Protein AF-A0A9Q0PT15-F1 (afdb_monomer)

Organism: Salix viminalis (NCBI:txid40686)

InterPro domains:
  IPR027417 P-loop containing nucleoside triphosphate hydrolase [G3DSA:3.40.50.300] (3-163)
  IPR027417 P-loop containing nucleoside triphosphate hydrolase [SSF52540] (17-159)
  IPR050474 Helicase Hel308/SKI2-like [PTHR47961] (6-157)

Foldseek 3Di:
DVVCVVVVHDPVPDDDDDQVPPPDRDDDDDDDDPDPDPVVSVLVVLVVVLVVCLVQLVVVHADDDDDDDLVVLLVSLVSSLVVLVVLVVVLVVVVVVDPDDDPPPPRPVSQCSLDLCPFPCLVVLLVLQVVDPDPSSNVSLRRLDAGADPPGDPSSNVSRCCSRVVRD

Secondary structure (DSSP, 8-state):
-HHHHHTT--TTTS----GGG-SSPPP---------SHHHHHHHHHHHHHHHHHHHHHTT-------SSHHHHHHHHHHHHHHHHHHHHHHHHHTTS-S--S--SSSSHHHHTT--TTSTTHHHHHHHHTT-S-HHHHHHHTTT-----TTS-HHHHHHHHHHHHS--

pLDDT: mean 83.49, std 14.62, range [44.72, 97.88]

Structure (mmCIF, N/CA/C/O backbone):
data_AF-A0A9Q0PT15-F1
#
_entry.id   AF-A0A9Q0PT15-F1
#
loop_
_atom_site.group_PDB
_atom_site.id
_atom_site.type_symbol
_atom_site.label_atom_id
_atom_site.label_alt_id
_atom_site.label_comp_id
_atom_site.label_asym_id
_atom_site.label_entity_id
_atom_site.label_seq_id
_atom_site.pdbx_PDB_ins_code
_atom_site.Cartn_x
_atom_site.Cartn_y
_atom_site.Cartn_z
_atom_site.occupancy
_atom_site.B_iso_or_equiv
_atom_site.auth_seq_id
_atom_site.auth_comp_id
_atom_site.auth_asym_id
_atom_site.auth_atom_id
_atom_site.pdbx_PDB_model_num
ATOM 1 N N . MET A 1 1 ? -27.361 14.573 13.545 1.00 63.72 1 MET A N 1
ATOM 2 C CA . MET A 1 1 ? -28.628 15.337 13.605 1.00 63.72 1 MET A CA 1
ATOM 3 C C . MET A 1 1 ? -28.623 16.570 12.706 1.00 63.72 1 MET A C 1
ATOM 5 O O . MET A 1 1 ? -29.658 16.863 12.128 1.00 63.72 1 MET A O 1
ATOM 9 N N . GLU A 1 2 ? -27.499 17.269 12.519 1.00 79.94 2 GLU A N 1
ATOM 10 C CA . GLU A 1 2 ? -27.465 18.482 11.677 1.00 79.94 2 GLU A CA 1
ATOM 11 C C . GLU A 1 2 ? -27.785 18.205 10.195 1.00 79.94 2 GLU A C 1
ATOM 13 O O . GLU A 1 2 ? -28.622 18.881 9.602 1.00 79.94 2 GLU A O 1
ATOM 18 N N . ALA A 1 3 ? -27.215 17.144 9.611 1.00 84.44 3 ALA A N 1
ATOM 19 C CA . ALA A 1 3 ? -27.512 16.757 8.227 1.00 84.44 3 ALA A CA 1
ATOM 20 C C . ALA A 1 3 ? -28.983 16.341 8.015 1.00 84.44 3 ALA A C 1
ATOM 22 O O . ALA A 1 3 ? -29.590 16.695 7.006 1.00 84.44 3 ALA A O 1
ATOM 23 N N . SER A 1 4 ? -29.583 15.626 8.974 1.00 86.31 4 SER A N 1
ATOM 24 C CA . SER A 1 4 ? -30.990 15.208 8.896 1.00 86.31 4 SER A CA 1
ATOM 25 C C . SER A 1 4 ? -31.946 16.394 9.037 1.00 86.31 4 SER A C 1
ATOM 27 O O . SER A 1 4 ? -32.942 16.452 8.325 1.00 86.31 4 SER A O 1
ATOM 29 N N . GLN A 1 5 ? -31.620 17.375 9.886 1.00 87.06 5 GLN A N 1
ATOM 30 C CA . GLN A 1 5 ? -32.386 18.620 10.003 1.00 87.06 5 GLN A CA 1
ATOM 31 C C . GLN A 1 5 ? -32.320 19.453 8.718 1.00 87.06 5 GLN A C 1
ATOM 33 O O . GLN A 1 5 ? -33.357 19.924 8.250 1.00 87.06 5 GLN A O 1
ATOM 38 N N . PHE A 1 6 ? -31.136 19.582 8.107 1.00 92.31 6 PHE A N 1
ATOM 39 C CA . PHE A 1 6 ? -30.969 20.276 6.825 1.00 92.31 6 PHE A CA 1
ATOM 40 C C . PHE A 1 6 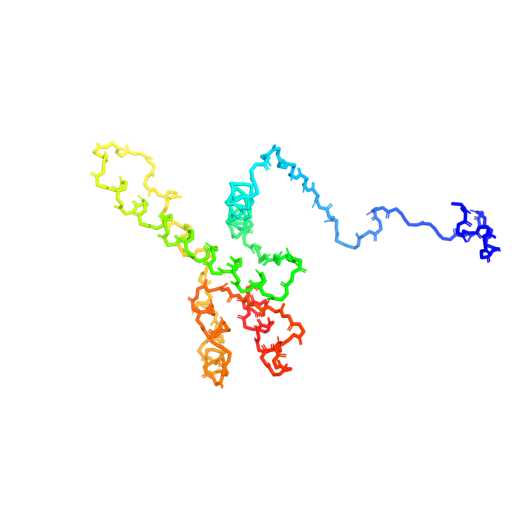? -31.840 19.663 5.718 1.00 92.31 6 PHE A C 1
ATOM 42 O O . PHE A 1 6 ? -32.535 20.381 5.000 1.00 92.31 6 PHE A O 1
ATOM 49 N N . LEU A 1 7 ? -31.862 18.331 5.626 1.00 93.38 7 LEU A N 1
ATOM 50 C CA . LEU A 1 7 ? -32.671 17.595 4.650 1.00 93.38 7 LEU A CA 1
ATOM 51 C C . LEU A 1 7 ? -34.151 17.447 5.055 1.00 93.38 7 LEU A C 1
ATOM 53 O O . LEU A 1 7 ? -34.914 16.827 4.319 1.00 93.38 7 LEU A O 1
ATOM 57 N N . ARG A 1 8 ? -34.568 18.010 6.201 1.00 90.06 8 ARG A N 1
ATOM 58 C CA . ARG A 1 8 ? -35.926 17.897 6.772 1.00 90.06 8 ARG A CA 1
ATOM 59 C C . ARG A 1 8 ? -36.394 16.447 6.972 1.00 90.06 8 ARG A C 1
ATOM 61 O O . ARG A 1 8 ? -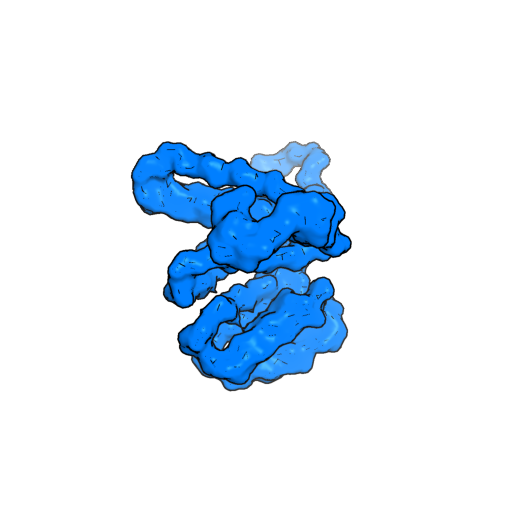37.567 16.131 6.793 1.00 90.06 8 ARG A O 1
ATOM 68 N N . VAL A 1 9 ? -35.475 15.565 7.353 1.00 90.38 9 VAL A N 1
ATOM 69 C CA . VAL A 1 9 ? -35.751 14.157 7.661 1.00 90.38 9 VAL A CA 1
ATOM 70 C C . VAL A 1 9 ? -36.151 14.023 9.131 1.00 90.38 9 VAL A C 1
ATOM 72 O O . VAL A 1 9 ? -35.464 14.543 10.013 1.00 90.38 9 VAL A O 1
ATOM 75 N N . SER A 1 10 ? -37.249 13.307 9.397 1.00 86.25 10 SER A N 1
ATOM 76 C CA . SER A 1 10 ? -37.704 13.014 10.761 1.00 86.25 10 SER A CA 1
ATOM 77 C C . SER A 1 10 ? -36.677 12.153 11.512 1.00 86.25 10 SER A C 1
ATOM 79 O O . SER A 1 10 ? -36.246 11.127 10.979 1.00 86.25 10 SER A O 1
ATOM 81 N N . PRO A 1 11 ? -36.308 12.510 12.754 1.00 83.38 11 PRO A N 1
ATOM 82 C CA . PRO A 1 11 ? -35.459 11.671 13.598 1.00 83.38 11 PRO A CA 1
ATOM 83 C C . PRO A 1 11 ? -36.085 10.317 13.964 1.00 83.38 11 PRO A C 1
ATOM 85 O O . PRO A 1 11 ? -35.349 9.378 14.237 1.00 83.38 11 PRO A O 1
ATOM 88 N N . GLU A 1 12 ? -37.417 10.216 13.970 1.00 84.12 12 GLU A N 1
ATOM 89 C CA . GLU A 1 12 ? -38.150 9.022 14.421 1.00 84.12 12 GLU A CA 1
ATOM 90 C C . GLU A 1 12 ? -38.324 7.979 13.311 1.00 84.12 12 GLU A C 1
ATOM 92 O O . GLU A 1 12 ? -38.350 6.782 13.581 1.00 84.12 12 GLU A O 1
ATOM 97 N N . THR A 1 13 ? -38.433 8.425 12.056 1.00 87.06 13 THR A N 1
ATOM 98 C CA . THR A 1 13 ? -38.635 7.543 10.892 1.00 87.06 13 THR A CA 1
ATOM 99 C C . THR A 1 13 ? -37.415 7.473 9.973 1.00 87.06 13 THR A C 1
ATOM 101 O O . THR A 1 13 ? -37.431 6.747 8.981 1.00 87.06 13 THR A O 1
ATOM 104 N N . GLY A 1 14 ? -36.381 8.274 10.242 1.00 82.56 14 GLY A N 1
ATOM 105 C CA . GLY A 1 14 ? -35.138 8.282 9.480 1.00 82.56 14 GLY A CA 1
ATOM 106 C C . GLY A 1 14 ? -34.324 7.006 9.696 1.00 82.56 14 GLY A C 1
ATOM 107 O O . GLY A 1 14 ? -34.346 6.413 10.771 1.00 82.56 14 GLY A O 1
ATOM 108 N N . LEU A 1 15 ? -33.578 6.592 8.671 1.00 83.00 15 LEU A N 1
ATOM 109 C CA . LEU A 1 15 ? -32.665 5.454 8.766 1.00 83.00 15 LEU A CA 1
ATOM 110 C C . LEU A 1 15 ? -31.300 5.912 9.280 1.00 83.00 15 LEU A C 1
ATOM 112 O O . LEU A 1 15 ? -30.698 6.839 8.732 1.00 83.00 15 LEU A O 1
ATOM 116 N N . PHE A 1 16 ? -30.799 5.221 10.298 1.00 87.56 16 PHE A N 1
ATOM 117 C CA . PHE A 1 16 ? -29.472 5.425 10.863 1.00 87.56 16 PHE A CA 1
ATOM 118 C C . PHE A 1 16 ? -28.772 4.075 10.956 1.00 87.56 16 PHE A C 1
ATOM 120 O O . PHE A 1 16 ? -29.331 3.114 11.479 1.00 87.56 16 PHE A O 1
ATOM 127 N N . PHE A 1 17 ? -27.548 4.019 10.442 1.00 90.19 17 PHE A N 1
ATOM 128 C CA . PHE A 1 17 ? -26.728 2.817 10.435 1.00 90.19 17 PHE A CA 1
ATOM 129 C C . PHE A 1 17 ? -25.435 3.115 11.184 1.00 90.19 17 PHE A C 1
ATOM 131 O O . PHE A 1 17 ? -24.729 4.070 10.851 1.00 90.19 17 PHE A O 1
ATOM 138 N N . ASP A 1 18 ? -25.144 2.321 12.207 1.00 90.50 18 ASP A N 1
ATOM 139 C CA . ASP A 1 18 ? -23.846 2.331 12.873 1.00 90.50 18 ASP A CA 1
ATOM 140 C C . ASP A 1 18 ? -22.882 1.333 12.200 1.00 90.50 18 ASP A C 1
ATOM 142 O O . ASP A 1 18 ? -23.177 0.746 11.155 1.00 90.50 18 ASP A O 1
ATOM 146 N N . SER A 1 19 ? -21.701 1.139 12.789 1.00 89.69 19 SER A N 1
ATOM 147 C CA . SER A 1 19 ? -20.688 0.229 12.247 1.00 89.69 19 SER A CA 1
ATOM 148 C C . SER A 1 19 ? -21.119 -1.241 12.211 1.00 89.69 19 SER A C 1
ATOM 150 O O . SER A 1 19 ? -20.498 -2.019 11.487 1.00 89.69 19 SER A O 1
ATOM 152 N N . SER A 1 20 ? -22.168 -1.639 12.941 1.00 91.56 20 SER A N 1
ATOM 153 C CA . SER A 1 20 ? -22.660 -3.023 12.949 1.00 91.56 20 SER A CA 1
ATOM 154 C C . SER A 1 20 ? -23.343 -3.424 11.639 1.00 91.56 20 SER A C 1
ATOM 156 O O . SER A 1 20 ? -23.426 -4.610 11.331 1.00 91.56 20 SER A O 1
ATOM 158 N N . TYR A 1 21 ? -23.759 -2.449 10.826 1.00 92.19 21 TYR A N 1
ATOM 159 C CA . TYR A 1 21 ? -24.377 -2.685 9.519 1.00 92.19 21 TYR A CA 1
ATOM 160 C C . TYR A 1 21 ? -23.358 -2.901 8.391 1.00 92.19 21 TYR A C 1
ATOM 162 O O . TYR A 1 21 ? -23.752 -3.156 7.252 1.00 92.19 21 TYR A O 1
ATOM 170 N N . CYS A 1 22 ? -22.052 -2.803 8.671 1.00 90.94 22 CYS A N 1
ATOM 171 C CA . CYS A 1 22 ? -21.009 -3.135 7.703 1.00 90.94 22 CYS A CA 1
ATOM 172 C C . CYS A 1 22 ? -21.100 -4.629 7.327 1.00 90.94 22 CYS A C 1
ATOM 174 O O . CYS A 1 22 ? -20.878 -5.471 8.198 1.00 90.94 22 CYS A O 1
ATOM 176 N N . PRO A 1 23 ? -21.348 -4.988 6.047 1.00 94.12 23 PRO A N 1
ATOM 177 C CA . PRO A 1 23 ? -21.525 -6.388 5.637 1.00 94.12 23 PRO A CA 1
ATOM 178 C C . PRO A 1 23 ? -20.314 -7.280 5.935 1.00 94.12 23 PRO A C 1
ATOM 180 O O . PRO A 1 23 ? -20.453 -8.486 6.115 1.00 94.12 23 PRO A O 1
ATOM 183 N N . VAL A 1 24 ? -19.125 -6.673 5.985 1.00 91.88 24 VAL A N 1
ATOM 184 C CA . VAL A 1 24 ? -17.884 -7.297 6.441 1.00 91.88 24 VAL A CA 1
ATOM 185 C C . VAL A 1 24 ? -17.362 -6.465 7.617 1.00 91.88 24 VAL A C 1
ATOM 187 O O . VAL A 1 24 ? -16.995 -5.303 7.406 1.00 91.88 24 VAL A O 1
ATOM 190 N N . PRO A 1 25 ? -17.340 -7.012 8.848 1.00 90.94 25 PRO A N 1
ATOM 191 C CA . PRO A 1 25 ? -16.821 -6.306 10.013 1.00 90.94 25 PRO A CA 1
ATOM 192 C C . PRO A 1 25 ? -15.364 -5.890 9.814 1.00 90.94 25 PRO A C 1
ATOM 194 O O . PRO A 1 25 ? -14.523 -6.689 9.401 1.00 90.94 25 PRO A O 1
ATOM 197 N N . LEU A 1 26 ? -15.056 -4.633 10.130 1.00 91.62 26 LEU A N 1
ATOM 198 C CA . LEU A 1 26 ? -13.723 -4.072 9.950 1.00 91.62 26 LEU A CA 1
ATOM 199 C C . LEU A 1 26 ? -12.997 -3.978 11.293 1.00 91.62 26 LEU A C 1
ATOM 201 O O . LEU A 1 26 ? -13.397 -3.213 12.170 1.00 91.62 26 LEU A O 1
ATOM 205 N N . ALA A 1 27 ? -11.886 -4.698 11.426 1.00 91.00 27 ALA A N 1
ATOM 206 C CA . ALA A 1 27 ? -10.922 -4.451 12.491 1.00 91.00 27 ALA A CA 1
ATOM 207 C C . ALA A 1 27 ? -10.020 -3.268 12.108 1.00 91.00 27 ALA A C 1
ATOM 209 O O . ALA A 1 27 ? -9.507 -3.201 10.991 1.00 91.00 27 ALA A O 1
ATOM 210 N N . GLN A 1 28 ? -9.813 -2.332 13.035 1.00 93.50 28 GLN A N 1
ATOM 211 C CA . GLN A 1 28 ? -9.005 -1.133 12.808 1.00 93.50 28 GLN A CA 1
ATOM 212 C C . GLN A 1 28 ? -7.816 -1.097 13.765 1.00 93.50 28 GLN A C 1
ATOM 214 O O . GLN A 1 28 ? -7.948 -1.369 14.956 1.00 93.50 28 GLN A O 1
ATOM 219 N N . GLN A 1 29 ? -6.652 -0.717 13.245 1.00 95.50 29 GLN A N 1
ATOM 220 C CA . GLN A 1 29 ? -5.458 -0.461 14.039 1.00 95.50 29 GLN A CA 1
ATOM 221 C C . GLN A 1 29 ? -4.879 0.901 13.659 1.00 95.50 29 GLN A C 1
ATOM 223 O O . GLN A 1 29 ? -4.632 1.173 12.485 1.00 95.50 29 GLN A O 1
ATOM 228 N N . TYR A 1 30 ? -4.613 1.733 14.664 1.00 96.56 30 TYR A N 1
ATOM 229 C CA . TYR A 1 30 ? -4.003 3.048 14.491 1.00 96.56 30 TYR A CA 1
ATOM 230 C C . TYR A 1 30 ? -2.554 3.009 14.970 1.00 96.56 30 TYR A C 1
ATOM 232 O O . TYR A 1 30 ? -2.277 2.606 16.099 1.00 96.56 30 TYR A O 1
ATOM 240 N N . ILE A 1 31 ? -1.624 3.414 14.105 1.00 95.62 31 ILE A N 1
ATOM 241 C CA . ILE A 1 31 ? -0.189 3.447 14.408 1.00 95.62 31 ILE A CA 1
ATOM 242 C C . ILE A 1 31 ? 0.283 4.896 14.302 1.00 95.62 31 ILE A C 1
ATOM 244 O O . ILE A 1 31 ? 0.462 5.423 13.205 1.00 95.62 31 ILE A O 1
ATOM 248 N N . GLY A 1 32 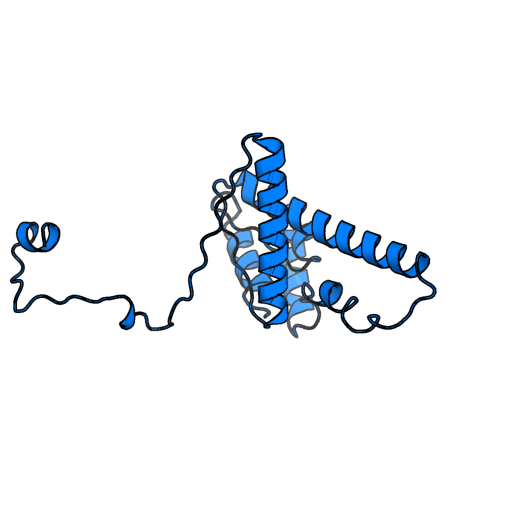? 0.456 5.544 15.453 1.00 96.31 32 GLY A N 1
ATOM 249 C CA . GLY A 1 32 ? 1.041 6.880 15.542 1.00 96.31 32 GLY A CA 1
ATOM 250 C C . GLY A 1 32 ? 2.565 6.812 15.479 1.00 96.31 32 GLY A C 1
ATOM 251 O O . GLY A 1 32 ? 3.176 6.024 16.198 1.00 96.31 32 GLY A O 1
ATOM 252 N N . ILE A 1 33 ? 3.184 7.637 14.630 1.00 95.25 33 ILE A N 1
ATOM 253 C CA . ILE A 1 33 ? 4.644 7.746 14.538 1.00 95.25 33 ILE A CA 1
ATOM 254 C C . ILE A 1 33 ? 5.081 9.083 15.135 1.00 95.25 33 ILE A C 1
ATOM 256 O O . ILE A 1 33 ? 4.761 10.137 14.589 1.00 95.25 33 ILE A O 1
ATOM 260 N N . SER A 1 34 ? 5.846 9.024 16.225 1.00 96.31 34 SER A N 1
ATOM 261 C CA . SER A 1 34 ? 6.322 10.209 16.959 1.00 96.31 34 SER A CA 1
ATOM 262 C C . SER A 1 34 ? 7.676 10.749 16.479 1.00 96.31 34 SER A C 1
ATOM 264 O O . SER A 1 34 ? 8.152 11.752 17.009 1.00 96.31 34 SER A O 1
ATOM 266 N N . GLU A 1 35 ? 8.305 10.098 15.494 1.00 97.56 35 GLU A N 1
ATOM 267 C CA . GLU A 1 35 ? 9.583 10.530 14.916 1.00 97.56 35 GLU A CA 1
ATOM 268 C C . GLU A 1 35 ? 9.444 11.904 14.240 1.00 97.56 35 GLU A C 1
ATOM 270 O O . GLU A 1 35 ? 8.571 12.122 13.395 1.00 97.56 35 GLU A O 1
ATOM 275 N N . GLN A 1 36 ? 10.317 12.835 14.619 1.00 96.62 36 GLN A N 1
ATOM 276 C CA . GLN A 1 36 ? 10.270 14.228 14.177 1.00 96.62 36 GLN A CA 1
ATOM 277 C C . GLN A 1 36 ? 11.058 14.434 12.887 1.00 96.62 36 GLN A C 1
ATOM 279 O O . GLN A 1 36 ? 10.657 15.216 12.021 1.00 96.62 36 GLN A O 1
ATOM 284 N N . ASN A 1 37 ? 12.167 13.711 12.722 1.00 97.88 37 ASN A N 1
ATOM 285 C CA . ASN A 1 37 ? 12.962 13.790 11.514 1.00 97.88 37 ASN A CA 1
ATOM 286 C C . ASN A 1 37 ? 12.189 13.176 10.339 1.00 97.88 37 ASN A C 1
ATOM 288 O O . ASN A 1 37 ? 11.842 11.998 10.344 1.00 97.88 37 ASN A O 1
ATOM 292 N N . PHE A 1 38 ? 11.950 13.968 9.292 1.00 94.25 38 PHE A N 1
ATOM 293 C CA . PHE A 1 38 ? 11.140 13.550 8.147 1.00 94.25 38 PHE A CA 1
ATOM 294 C C . PHE A 1 38 ? 11.668 12.288 7.447 1.00 94.25 38 PHE A C 1
ATOM 296 O O . PHE A 1 38 ? 10.885 11.414 7.070 1.00 94.25 38 PHE A O 1
ATOM 303 N N . ALA A 1 39 ? 12.987 12.187 7.261 1.00 93.38 39 ALA A N 1
ATOM 304 C CA . ALA A 1 39 ? 13.597 11.045 6.589 1.00 93.38 39 ALA A CA 1
ATOM 305 C C . ALA A 1 39 ? 13.482 9.781 7.452 1.00 93.38 39 ALA A C 1
ATOM 307 O O . ALA A 1 39 ? 12.958 8.771 6.978 1.00 93.38 39 ALA A O 1
ATOM 308 N N . ALA A 1 40 ? 13.866 9.873 8.729 1.00 94.88 40 ALA A N 1
ATOM 309 C CA . ALA A 1 40 ? 13.760 8.765 9.676 1.00 94.88 40 ALA A CA 1
ATOM 310 C C . ALA A 1 40 ? 12.303 8.311 9.861 1.00 94.88 40 ALA A C 1
ATOM 312 O O . ALA A 1 40 ? 12.016 7.116 9.819 1.00 94.88 40 ALA A O 1
ATOM 313 N N . ARG A 1 41 ? 11.358 9.257 9.950 1.00 95.69 41 ARG A N 1
ATOM 314 C CA . ARG A 1 41 ? 9.920 8.972 10.030 1.00 95.69 41 ARG A CA 1
ATOM 315 C C . ARG A 1 41 ? 9.438 8.177 8.826 1.00 95.69 41 ARG A C 1
ATOM 317 O O . ARG A 1 41 ? 8.703 7.208 8.989 1.00 95.69 41 ARG A O 1
ATOM 324 N N . ASN A 1 42 ? 9.842 8.568 7.619 1.00 92.44 42 ASN A N 1
ATOM 325 C CA . ASN A 1 42 ? 9.453 7.851 6.408 1.00 92.44 42 ASN A CA 1
ATOM 326 C C . ASN A 1 42 ? 10.053 6.446 6.358 1.00 92.44 42 ASN A C 1
ATOM 328 O O . ASN A 1 42 ? 9.389 5.515 5.903 1.00 92.44 42 ASN A O 1
ATOM 332 N N . ASP A 1 43 ? 11.295 6.262 6.793 1.00 92.38 43 ASP A N 1
ATOM 333 C CA . ASP A 1 43 ? 11.914 4.937 6.802 1.00 92.38 43 ASP A CA 1
ATOM 334 C C . ASP A 1 43 ? 11.286 4.017 7.855 1.00 92.38 43 ASP A C 1
ATOM 336 O O . ASP A 1 43 ? 11.015 2.852 7.544 1.00 92.38 43 ASP A O 1
ATOM 340 N N . LEU A 1 44 ? 10.937 4.563 9.024 1.00 95.00 44 LEU A N 1
ATOM 341 C CA . LEU A 1 44 ? 10.161 3.880 10.056 1.00 95.00 44 LEU A CA 1
ATOM 342 C C . LEU A 1 44 ? 8.754 3.513 9.562 1.00 95.00 44 LEU A C 1
ATOM 344 O O . LEU A 1 44 ? 8.318 2.377 9.734 1.00 95.00 44 LEU A O 1
ATOM 348 N N . LEU A 1 45 ? 8.061 4.426 8.873 1.00 95.19 45 LEU A N 1
ATOM 349 C CA . LEU A 1 45 ? 6.753 4.154 8.265 1.00 95.19 45 LEU A CA 1
ATOM 350 C C . LEU A 1 45 ? 6.837 2.989 7.274 1.00 95.19 45 LEU A C 1
ATOM 352 O O . LEU A 1 45 ? 6.019 2.074 7.326 1.00 95.19 45 LEU A O 1
ATOM 356 N N . ASN A 1 46 ? 7.850 2.986 6.404 1.00 94.00 46 ASN A N 1
ATOM 357 C CA . ASN A 1 46 ? 8.062 1.898 5.447 1.00 94.00 46 ASN A CA 1
ATOM 358 C C . ASN A 1 46 ? 8.394 0.568 6.140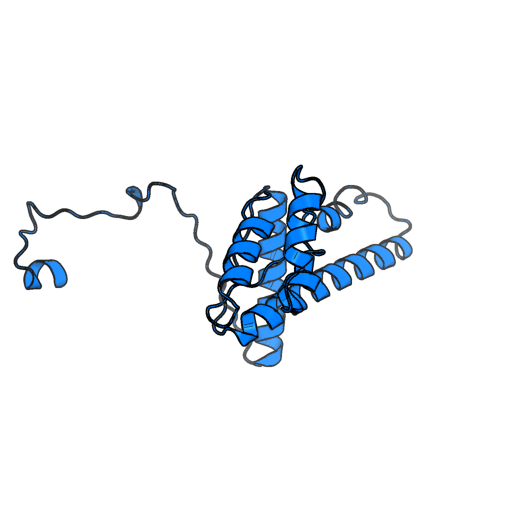 1.00 94.00 46 ASN A C 1
ATOM 360 O O . ASN A 1 46 ? 8.018 -0.491 5.645 1.00 94.00 46 ASN A O 1
ATOM 364 N N . GLU A 1 47 ? 9.110 0.600 7.265 1.00 93.06 47 GLU A N 1
ATOM 365 C CA . GLU A 1 47 ? 9.397 -0.598 8.057 1.00 93.06 47 GLU A CA 1
ATOM 366 C C . GLU A 1 47 ? 8.137 -1.172 8.709 1.00 93.06 47 GLU A C 1
ATOM 368 O O . GLU A 1 47 ? 7.885 -2.372 8.607 1.00 93.06 47 GLU A O 1
ATOM 373 N N . ILE A 1 48 ? 7.326 -0.323 9.342 1.00 95.06 48 ILE A N 1
ATOM 374 C CA . ILE A 1 48 ? 6.061 -0.731 9.962 1.00 95.06 48 ILE A CA 1
ATOM 375 C C . ILE A 1 48 ? 5.101 -1.268 8.897 1.00 95.06 48 ILE A C 1
ATOM 377 O O . ILE A 1 48 ? 4.501 -2.323 9.092 1.00 95.06 48 ILE A O 1
ATOM 381 N N . CYS A 1 49 ? 5.000 -0.580 7.756 1.00 95.38 49 CYS A N 1
ATOM 382 C CA . CYS A 1 49 ? 4.197 -1.011 6.614 1.00 95.38 49 CYS A CA 1
ATOM 383 C C . CYS A 1 49 ? 4.608 -2.413 6.141 1.00 95.38 49 CYS A C 1
ATOM 385 O O . CYS A 1 49 ? 3.762 -3.296 6.044 1.00 95.38 49 CYS A O 1
ATOM 387 N N . TYR A 1 50 ? 5.911 -2.653 5.949 1.00 93.06 50 TYR A N 1
ATOM 388 C CA . TYR A 1 50 ? 6.427 -3.973 5.581 1.00 93.06 50 TYR A CA 1
ATOM 389 C C . TYR A 1 50 ? 6.024 -5.058 6.588 1.00 93.06 50 TYR A C 1
ATOM 391 O O . TYR A 1 50 ? 5.499 -6.093 6.188 1.00 93.06 50 TYR A O 1
ATOM 399 N N . LYS A 1 51 ? 6.209 -4.811 7.893 1.00 91.38 51 LYS A N 1
ATOM 400 C CA . LYS A 1 51 ? 5.829 -5.770 8.945 1.00 91.38 51 LYS A CA 1
ATOM 401 C C . LYS A 1 51 ? 4.337 -6.108 8.892 1.00 91.38 51 LYS A C 1
ATOM 403 O O . LYS A 1 51 ? 3.980 -7.277 8.948 1.00 91.38 51 LYS A O 1
ATOM 408 N N . LYS A 1 52 ? 3.475 -5.103 8.708 1.00 94.44 52 LYS A N 1
ATOM 409 C CA . LYS A 1 52 ? 2.021 -5.304 8.611 1.00 94.44 52 LYS A CA 1
ATOM 410 C C . LYS A 1 52 ? 1.602 -6.093 7.374 1.00 94.44 52 LYS A C 1
ATOM 412 O O . LYS A 1 52 ? 0.715 -6.931 7.480 1.00 94.44 52 LYS A O 1
ATOM 417 N N . ILE A 1 53 ? 2.257 -5.864 6.236 1.00 92.88 53 ILE A N 1
ATOM 418 C CA . ILE A 1 53 ? 2.035 -6.661 5.022 1.00 92.88 53 ILE A CA 1
ATOM 419 C C . ILE A 1 53 ? 2.418 -8.118 5.279 1.00 92.88 53 ILE A C 1
ATOM 421 O O . ILE A 1 53 ? 1.626 -9.008 5.003 1.00 92.88 53 ILE A O 1
ATOM 425 N N . VAL A 1 54 ? 3.596 -8.369 5.856 1.00 90.06 54 VAL A N 1
ATOM 426 C CA . VAL A 1 54 ? 4.048 -9.731 6.175 1.00 90.06 54 VAL A CA 1
ATOM 427 C C . VAL A 1 54 ? 3.069 -10.429 7.122 1.00 90.06 54 VAL A C 1
ATOM 429 O O . VAL A 1 54 ? 2.678 -11.562 6.861 1.00 90.06 54 VAL A O 1
ATOM 432 N N . ASP A 1 55 ? 2.618 -9.752 8.181 1.00 90.19 55 ASP A N 1
ATOM 433 C CA . ASP A 1 55 ? 1.639 -10.312 9.120 1.00 90.19 55 ASP A CA 1
ATOM 434 C C . ASP A 1 55 ? 0.306 -10.664 8.436 1.00 90.19 55 ASP A C 1
ATOM 436 O O . ASP A 1 55 ? -0.296 -11.683 8.774 1.00 90.19 55 ASP A O 1
ATOM 440 N N . SER A 1 56 ? -0.145 -9.846 7.476 1.00 91.69 56 SER A N 1
ATOM 441 C CA . SER A 1 56 ? -1.351 -10.105 6.676 1.00 91.69 56 SER A CA 1
ATOM 442 C C . SER A 1 56 ? -1.160 -11.287 5.725 1.00 91.69 56 SER A C 1
ATOM 444 O O . SER A 1 56 ? -2.009 -12.173 5.664 1.00 91.69 56 SER A O 1
ATOM 446 N N . LEU A 1 57 ? -0.029 -11.339 5.018 1.00 88.31 57 LEU A N 1
ATOM 447 C CA . LEU A 1 57 ? 0.274 -12.416 4.073 1.00 88.31 57 LEU A CA 1
ATOM 448 C C . LEU A 1 57 ? 0.415 -13.769 4.778 1.00 88.31 57 LEU A C 1
ATOM 450 O O . LEU A 1 57 ? -0.078 -14.768 4.269 1.00 88.31 57 LEU A O 1
ATOM 454 N N . ARG A 1 58 ? 0.998 -13.812 5.986 1.00 87.25 58 ARG A N 1
ATOM 455 C CA . ARG A 1 58 ? 1.048 -15.038 6.810 1.00 87.25 58 ARG A CA 1
ATOM 456 C C . ARG A 1 58 ? -0.334 -15.563 7.195 1.00 87.25 58 ARG A C 1
ATOM 458 O O . ARG A 1 58 ? -0.478 -16.747 7.471 1.00 87.25 58 ARG A O 1
ATOM 465 N N . GLN A 1 59 ? -1.339 -14.693 7.229 1.00 87.81 59 GLN A N 1
ATOM 466 C CA . GLN A 1 59 ? -2.734 -15.070 7.470 1.00 87.81 59 GLN A CA 1
ATOM 467 C C . GLN A 1 59 ? -3.470 -15.447 6.174 1.00 87.81 59 GLN A C 1
ATOM 469 O O . GLN A 1 59 ? -4.665 -15.712 6.218 1.00 87.81 59 GLN A O 1
ATOM 474 N N . GLY A 1 60 ? -2.779 -15.466 5.028 1.00 87.56 60 GLY A N 1
ATOM 475 C CA . GLY A 1 60 ? -3.371 -15.752 3.722 1.00 87.56 60 GLY A CA 1
ATOM 476 C C . GLY A 1 60 ? -4.162 -14.583 3.134 1.00 87.56 60 GLY A C 1
ATOM 477 O O . GLY A 1 60 ? -5.005 -14.797 2.272 1.00 87.56 60 GLY A O 1
ATOM 478 N N . HIS A 1 61 ? -3.930 -13.349 3.595 1.00 88.81 61 HIS A N 1
ATOM 479 C CA . HIS A 1 61 ? -4.672 -12.177 3.131 1.00 88.81 61 HIS A CA 1
ATOM 480 C C . HIS A 1 61 ? -3.826 -11.271 2.230 1.00 88.81 61 HIS A C 1
ATOM 482 O O . HIS A 1 61 ? -2.789 -10.742 2.650 1.00 88.81 61 HIS A O 1
ATOM 488 N N . GLN A 1 62 ? -4.333 -10.994 1.025 1.00 89.31 62 GLN A N 1
ATOM 489 C CA . GLN A 1 62 ? -3.816 -9.943 0.145 1.00 89.31 62 GLN A CA 1
ATOM 490 C C . GLN A 1 62 ? -3.864 -8.564 0.828 1.00 89.31 62 GLN A C 1
ATOM 492 O O . GLN A 1 62 ? -4.753 -8.273 1.626 1.00 89.31 62 GLN A O 1
ATOM 497 N N . THR A 1 63 ? -2.918 -7.679 0.498 1.00 92.00 63 THR A N 1
ATOM 498 C CA . THR A 1 63 ? -2.814 -6.344 1.117 1.00 92.00 63 THR A CA 1
ATOM 499 C C . THR A 1 63 ? -2.819 -5.224 0.079 1.00 92.00 63 THR A C 1
ATOM 501 O O . THR A 1 63 ? -2.089 -5.273 -0.909 1.00 92.00 63 THR A O 1
ATOM 504 N N . ILE A 1 64 ? -3.588 -4.162 0.345 1.00 94.25 64 ILE A N 1
ATOM 505 C CA . ILE A 1 64 ? -3.562 -2.903 -0.413 1.00 94.25 64 ILE A CA 1
ATOM 506 C C . ILE A 1 64 ? -2.896 -1.817 0.435 1.00 94.25 64 ILE A C 1
ATOM 508 O O . ILE A 1 64 ? -3.316 -1.551 1.559 1.00 94.25 64 ILE A O 1
ATOM 512 N N . VAL A 1 65 ? -1.888 -1.145 -0.127 1.00 95.56 65 VAL A N 1
ATOM 513 C CA . VAL A 1 65 ? -1.204 -0.013 0.515 1.00 95.56 65 VAL A CA 1
ATOM 514 C C . VAL A 1 65 ? -1.612 1.289 -0.164 1.00 95.56 65 VAL A C 1
ATOM 516 O O . VAL A 1 65 ? -1.281 1.528 -1.326 1.00 95.56 65 VAL A O 1
ATOM 519 N N . PHE A 1 66 ? -2.294 2.162 0.575 1.00 96.69 66 PHE A N 1
ATOM 520 C CA . PHE A 1 66 ? -2.608 3.510 0.110 1.00 96.69 66 PHE A CA 1
ATOM 521 C C . PHE A 1 66 ? -1.451 4.474 0.381 1.00 96.69 66 PHE A C 1
ATOM 523 O O . PHE A 1 66 ? -0.834 4.467 1.444 1.00 96.69 66 PHE A O 1
ATOM 530 N N . VAL A 1 67 ? -1.174 5.332 -0.598 1.00 96.31 67 VAL A N 1
ATOM 531 C CA . VAL A 1 67 ? -0.134 6.367 -0.545 1.00 96.31 67 VAL A CA 1
ATOM 532 C C . VAL A 1 67 ? -0.702 7.703 -1.015 1.00 96.31 67 VAL A C 1
ATOM 534 O O . VAL A 1 67 ? -1.744 7.751 -1.666 1.00 96.31 67 VAL A O 1
ATOM 537 N N . HIS A 1 68 ? 0.000 8.799 -0.729 1.00 94.31 68 HIS A N 1
ATOM 538 C CA . HIS A 1 68 ? -0.508 10.146 -0.997 1.00 94.31 68 HIS A CA 1
ATOM 539 C C . HIS A 1 68 ? -0.288 10.647 -2.436 1.00 94.31 68 HIS A C 1
ATOM 541 O O . HIS A 1 68 ? -0.879 11.651 -2.829 1.00 94.31 68 HIS A O 1
ATOM 547 N N . SER A 1 69 ? 0.578 10.012 -3.238 1.00 96.50 69 SER A N 1
ATOM 548 C CA . SER A 1 69 ? 0.831 10.443 -4.619 1.00 96.50 69 SER A CA 1
ATOM 549 C C . SER A 1 69 ? 1.115 9.283 -5.567 1.00 96.50 69 SER A C 1
ATOM 551 O O . SER A 1 69 ? 1.561 8.214 -5.153 1.00 96.50 69 SER A O 1
ATOM 553 N N . ARG A 1 70 ? 0.932 9.541 -6.870 1.00 95.56 70 ARG A N 1
ATOM 554 C CA . ARG A 1 70 ? 1.264 8.597 -7.953 1.00 95.56 70 ARG A CA 1
ATOM 555 C C . ARG A 1 70 ? 2.737 8.184 -7.910 1.00 95.56 70 ARG A C 1
ATOM 557 O O . ARG A 1 70 ? 3.064 7.017 -8.078 1.00 95.56 70 ARG A O 1
ATOM 564 N N . LYS A 1 71 ? 3.626 9.153 -7.662 1.00 94.44 71 LYS A N 1
ATOM 565 C CA . LYS A 1 71 ? 5.075 8.922 -7.605 1.00 94.44 71 LYS A CA 1
ATOM 566 C C . LYS A 1 71 ? 5.450 8.076 -6.390 1.00 94.44 71 LYS A C 1
ATOM 568 O O . LYS A 1 71 ? 6.364 7.259 -6.472 1.00 94.44 71 LYS A O 1
ATOM 573 N N . ASP A 1 72 ? 4.753 8.261 -5.274 1.00 94.38 72 ASP A N 1
ATOM 574 C CA . ASP A 1 72 ? 5.036 7.500 -4.059 1.00 94.38 72 ASP A CA 1
ATOM 575 C C . ASP A 1 72 ? 4.489 6.076 -4.124 1.00 94.38 72 ASP A C 1
ATOM 577 O O . ASP A 1 72 ? 4.996 5.218 -3.413 1.00 94.38 72 ASP A O 1
ATOM 581 N N . THR A 1 73 ? 3.559 5.776 -5.038 1.00 94.81 73 THR A N 1
ATOM 582 C CA . THR A 1 73 ? 3.093 4.401 -5.277 1.00 94.81 73 THR A CA 1
ATOM 583 C C . THR A 1 73 ? 4.257 3.510 -5.698 1.00 94.81 73 THR A C 1
ATOM 585 O O . THR A 1 73 ? 4.545 2.515 -5.036 1.00 94.81 73 THR A O 1
ATOM 588 N N . ALA A 1 74 ? 4.991 3.922 -6.737 1.00 94.12 74 ALA A N 1
ATOM 589 C CA . ALA A 1 74 ? 6.165 3.194 -7.204 1.00 94.12 74 ALA A CA 1
ATOM 590 C C . ALA A 1 74 ? 7.290 3.201 -6.162 1.00 94.12 74 ALA A C 1
ATOM 592 O O . ALA A 1 74 ? 7.828 2.149 -5.824 1.00 94.12 74 ALA A O 1
ATOM 593 N N . LYS A 1 75 ? 7.625 4.364 -5.586 1.00 94.50 75 LYS A N 1
ATOM 594 C CA . LYS A 1 75 ? 8.710 4.453 -4.592 1.00 94.50 75 LYS A CA 1
ATOM 595 C C . LYS A 1 75 ? 8.482 3.554 -3.379 1.00 94.50 75 LYS A C 1
ATOM 597 O O . LYS A 1 75 ? 9.430 2.917 -2.927 1.00 94.50 75 LYS A O 1
ATOM 602 N N . THR A 1 76 ? 7.265 3.519 -2.839 1.00 94.81 76 THR A N 1
ATOM 603 C CA . THR A 1 76 ? 6.936 2.672 -1.688 1.00 94.81 76 THR A CA 1
ATOM 604 C C . THR A 1 76 ? 7.035 1.202 -2.071 1.00 94.81 76 THR A C 1
ATOM 606 O O . THR A 1 76 ? 7.707 0.456 -1.366 1.00 94.81 76 THR A O 1
ATOM 609 N N . ALA A 1 77 ? 6.482 0.792 -3.218 1.00 93.94 77 ALA A N 1
ATOM 610 C CA . ALA A 1 77 ? 6.603 -0.586 -3.697 1.00 93.94 77 ALA A CA 1
ATOM 611 C C . ALA A 1 77 ? 8.074 -1.019 -3.850 1.00 93.94 77 ALA A C 1
ATOM 613 O O . ALA A 1 77 ? 8.476 -2.068 -3.347 1.00 93.94 77 ALA A O 1
ATOM 614 N N . TRP A 1 78 ? 8.918 -0.163 -4.431 1.00 93.62 78 TRP A N 1
ATOM 615 C CA . TRP A 1 78 ? 10.357 -0.403 -4.545 1.00 93.62 78 TRP A CA 1
ATOM 616 C C . TRP A 1 78 ? 11.074 -0.461 -3.193 1.00 93.62 78 TRP A C 1
ATOM 618 O O . TRP A 1 78 ? 11.930 -1.325 -2.986 1.00 93.62 78 TRP A O 1
ATOM 628 N N . LYS A 1 79 ? 10.724 0.417 -2.243 1.00 92.88 79 LYS A N 1
ATOM 629 C CA . LYS A 1 79 ? 11.260 0.362 -0.874 1.00 92.88 79 LYS A CA 1
ATOM 630 C C . LYS A 1 79 ? 10.876 -0.940 -0.170 1.00 92.88 79 LYS A C 1
ATOM 632 O O . LYS A 1 79 ? 11.726 -1.525 0.497 1.00 92.88 79 LYS A O 1
ATOM 637 N N . LEU A 1 80 ? 9.639 -1.407 -0.334 1.00 90.75 80 LEU A N 1
ATOM 638 C CA . LEU A 1 80 ? 9.163 -2.668 0.237 1.00 90.75 80 LEU A CA 1
ATOM 639 C C . LEU A 1 80 ? 9.879 -3.871 -0.391 1.00 90.75 80 LEU A C 1
ATOM 641 O O . LEU A 1 80 ? 10.393 -4.711 0.343 1.00 90.75 80 LEU A O 1
ATOM 645 N N . LYS A 1 81 ? 10.036 -3.898 -1.723 1.00 89.25 81 LYS A N 1
ATOM 646 C CA . LYS A 1 81 ? 10.848 -4.907 -2.427 1.00 89.25 81 LYS A CA 1
ATOM 647 C C . LYS A 1 81 ? 12.292 -4.923 -1.918 1.00 89.25 81 LYS A C 1
ATOM 649 O O . LYS A 1 81 ? 12.836 -5.986 -1.630 1.00 89.25 81 LYS A O 1
ATOM 654 N N . LYS A 1 82 ? 12.912 -3.751 -1.733 1.00 87.88 82 LYS A N 1
ATOM 655 C CA . LYS A 1 82 ? 14.265 -3.647 -1.165 1.00 87.88 82 LYS A CA 1
ATOM 656 C C . LYS A 1 82 ? 14.327 -4.167 0.273 1.00 87.88 82 LYS A C 1
ATOM 658 O O . LYS A 1 82 ? 15.271 -4.873 0.605 1.00 87.88 82 LYS A O 1
AT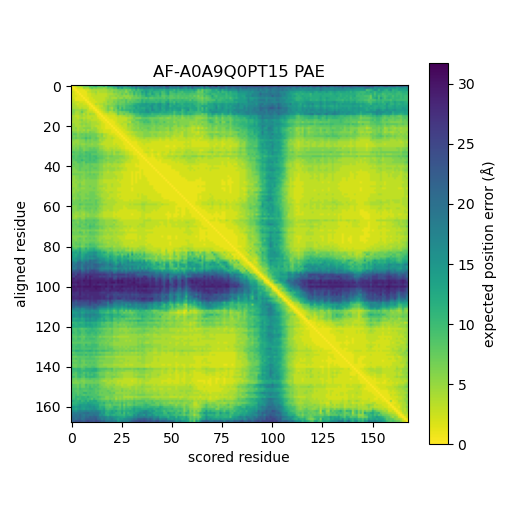OM 663 N N . LYS A 1 83 ? 13.341 -3.845 1.118 1.00 83.19 83 LYS A N 1
ATOM 664 C CA . LYS A 1 83 ? 13.262 -4.356 2.496 1.00 83.19 83 LYS A CA 1
ATOM 665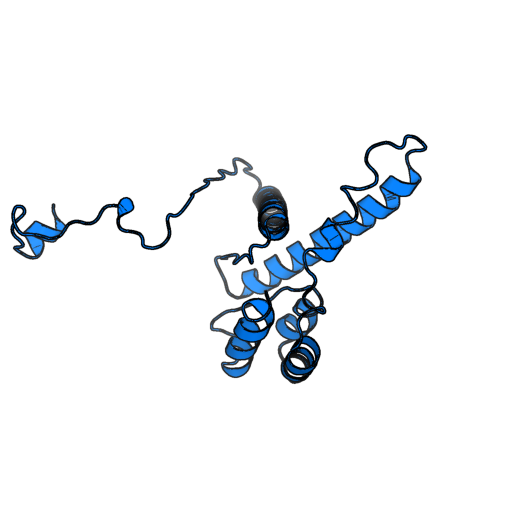 C C . LYS A 1 83 ? 13.089 -5.876 2.534 1.00 83.19 83 LYS A C 1
ATOM 667 O O . LYS A 1 83 ? 13.762 -6.509 3.338 1.00 83.19 83 LYS A O 1
ATOM 672 N N . LYS A 1 84 ? 12.296 -6.459 1.625 1.00 78.69 84 LYS A N 1
ATOM 673 C CA . LYS A 1 84 ? 12.205 -7.918 1.429 1.00 78.69 84 LYS A CA 1
ATOM 674 C C . LYS A 1 84 ? 13.585 -8.520 1.147 1.00 78.69 84 LYS A C 1
ATOM 676 O O . LYS A 1 84 ? 14.010 -9.429 1.849 1.00 78.69 84 LYS A O 1
ATOM 681 N N . ILE A 1 85 ? 14.317 -7.962 0.179 1.00 75.12 85 ILE A N 1
ATOM 682 C CA . ILE A 1 85 ? 15.676 -8.416 -0.168 1.00 75.12 85 ILE A CA 1
ATOM 683 C C . ILE A 1 85 ? 16.640 -8.245 1.016 1.00 75.12 85 ILE A C 1
ATOM 685 O O . ILE A 1 85 ? 17.450 -9.122 1.284 1.00 75.12 85 ILE A O 1
ATOM 689 N N . GLN A 1 86 ? 16.567 -7.138 1.758 1.00 74.31 86 GLN A N 1
ATOM 690 C CA . GLN A 1 86 ? 17.408 -6.935 2.942 1.00 74.31 86 GLN A CA 1
ATOM 691 C C . GLN A 1 86 ? 17.096 -7.946 4.047 1.00 74.31 86 GLN A C 1
ATOM 693 O O . GLN A 1 86 ? 18.025 -8.485 4.639 1.00 74.31 86 GLN A O 1
ATOM 698 N N . ALA A 1 87 ? 15.817 -8.234 4.297 1.00 69.81 87 ALA A N 1
ATOM 699 C CA . ALA A 1 87 ? 15.411 -9.280 5.227 1.00 69.81 87 ALA A CA 1
ATOM 700 C C . ALA A 1 87 ? 15.938 -10.653 4.775 1.00 69.81 87 ALA A C 1
ATOM 702 O O . ALA A 1 87 ? 16.476 -11.384 5.598 1.00 69.81 87 ALA A O 1
ATOM 703 N N . GLN A 1 88 ? 15.887 -10.954 3.472 1.00 66.00 88 GLN A N 1
ATOM 704 C CA . GLN A 1 88 ? 16.459 -12.172 2.885 1.00 66.00 88 GLN A CA 1
ATOM 705 C C . GLN A 1 88 ? 17.974 -12.274 3.099 1.00 66.00 88 GLN A C 1
ATOM 707 O O . GLN A 1 88 ? 18.478 -13.307 3.532 1.00 66.00 88 GLN A O 1
ATOM 712 N N . VAL A 1 89 ? 18.713 -11.201 2.810 1.00 61.78 89 VAL A N 1
ATOM 713 C CA . VAL A 1 89 ? 20.172 -11.164 2.965 1.00 61.78 89 VAL A CA 1
ATOM 714 C C . VAL A 1 89 ? 20.557 -11.304 4.438 1.00 61.78 89 VAL A C 1
ATOM 716 O O . VAL A 1 89 ? 21.432 -12.099 4.764 1.00 61.78 89 VAL A O 1
ATOM 719 N N . LEU A 1 90 ? 19.881 -10.590 5.344 1.00 60.44 90 LEU A N 1
ATOM 720 C CA . LEU A 1 90 ? 20.114 -10.716 6.785 1.00 60.44 90 LEU A CA 1
ATOM 721 C C . LEU A 1 90 ? 19.818 -12.134 7.283 1.00 60.44 90 LEU A C 1
ATOM 723 O O . LEU A 1 90 ? 20.633 -12.682 8.016 1.00 60.44 90 LEU A O 1
ATOM 727 N N . GLN A 1 91 ? 18.733 -12.765 6.820 1.00 58.09 91 GLN A N 1
ATOM 728 C CA . GLN A 1 91 ? 18.457 -14.174 7.116 1.00 58.09 91 GLN A CA 1
ATOM 729 C C . GLN A 1 91 ? 19.601 -15.080 6.640 1.00 58.09 91 GLN A C 1
ATOM 731 O O . GLN A 1 91 ? 20.048 -15.932 7.401 1.00 58.09 91 GLN A O 1
ATOM 736 N N . GLN A 1 92 ? 20.126 -14.873 5.428 1.00 54.69 92 GLN A N 1
ATOM 737 C CA . GLN A 1 92 ? 21.238 -15.665 4.894 1.00 54.69 92 GLN A CA 1
ATOM 738 C C . GLN A 1 92 ? 22.544 -15.473 5.687 1.00 54.69 92 GLN A C 1
ATOM 740 O O . GLN A 1 92 ? 23.285 -16.434 5.885 1.00 54.69 92 GLN A O 1
ATOM 745 N N . PHE A 1 93 ? 22.825 -14.262 6.179 1.00 56.25 93 PHE A N 1
ATOM 746 C CA . PHE A 1 93 ? 23.997 -13.992 7.022 1.00 56.25 93 PHE A CA 1
ATOM 747 C C . PHE A 1 93 ? 23.825 -14.482 8.470 1.00 56.25 93 PHE A C 1
ATOM 749 O O . PHE A 1 93 ? 24.796 -14.951 9.065 1.00 56.25 93 PH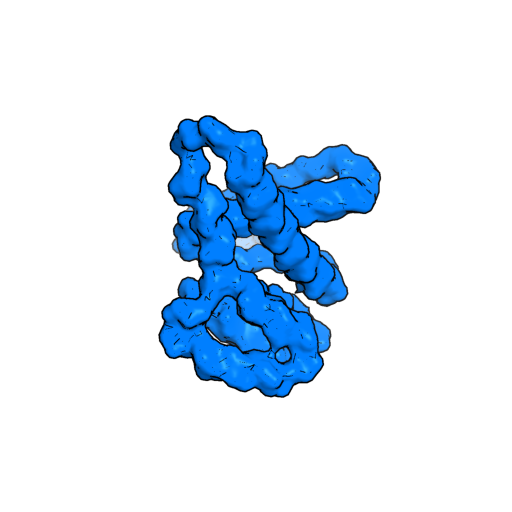E A O 1
ATOM 756 N N . ASP A 1 94 ? 22.614 -14.449 9.032 1.00 52.97 94 ASP A N 1
ATOM 757 C CA . ASP A 1 94 ? 22.321 -15.000 10.363 1.00 52.97 94 ASP A CA 1
ATOM 758 C C . ASP A 1 94 ? 22.442 -16.533 10.403 1.00 52.97 94 ASP A C 1
ATOM 760 O O . ASP A 1 94 ? 22.777 -17.093 11.449 1.00 52.97 94 ASP A O 1
ATOM 764 N N . VAL A 1 95 ? 22.266 -17.221 9.264 1.00 50.94 95 VAL A N 1
ATOM 765 C CA . VAL A 1 95 ? 22.602 -18.654 9.116 1.00 50.94 95 VAL A CA 1
ATOM 766 C C . VAL A 1 95 ? 24.097 -18.907 9.366 1.00 50.94 95 VAL A C 1
ATOM 768 O O . VAL A 1 95 ? 24.461 -19.972 9.860 1.00 50.94 95 VAL A O 1
ATOM 771 N N . TRP A 1 96 ? 24.971 -17.928 9.107 1.00 49.59 96 TRP A N 1
ATOM 772 C CA . TRP A 1 96 ? 26.415 -18.062 9.328 1.00 49.59 96 TRP A CA 1
ATOM 773 C C . TRP A 1 96 ? 26.851 -17.746 10.769 1.00 49.59 96 TRP A C 1
ATOM 775 O O . TRP A 1 96 ? 27.948 -18.126 11.176 1.00 49.59 96 TRP A O 1
ATOM 785 N N . ARG A 1 97 ? 26.008 -17.082 11.577 1.00 49.38 97 ARG A N 1
ATOM 786 C CA . ARG A 1 97 ? 26.422 -16.539 12.883 1.00 49.38 97 ARG A CA 1
ATOM 787 C C . ARG A 1 97 ? 26.010 -17.352 14.110 1.00 49.38 97 ARG A C 1
ATOM 789 O O . ARG A 1 97 ? 26.287 -16.913 15.224 1.00 49.38 97 ARG A O 1
ATOM 796 N N . SER A 1 98 ? 25.372 -18.516 13.985 1.00 47.12 98 SER A N 1
ATOM 797 C CA . SER A 1 98 ? 25.014 -19.298 15.178 1.00 47.12 98 SER A CA 1
ATOM 798 C C . SER A 1 98 ? 24.938 -20.803 14.952 1.00 47.12 98 SER A C 1
ATOM 800 O O . SER A 1 98 ? 23.928 -21.350 14.524 1.00 47.12 98 SER A O 1
ATOM 802 N N . VAL A 1 99 ? 25.972 -21.469 15.461 1.00 52.12 99 VAL A N 1
ATOM 803 C CA . VAL A 1 99 ? 26.017 -22.860 15.947 1.00 52.12 99 VAL A CA 1
ATOM 804 C C . VAL A 1 99 ? 25.016 -23.113 17.111 1.00 52.12 99 VAL A C 1
ATOM 806 O O . VAL A 1 99 ? 25.146 -24.064 17.864 1.00 52.12 99 VAL A O 1
ATOM 809 N N . TYR A 1 100 ? 23.952 -22.317 17.256 1.00 46.28 100 TYR A N 1
ATOM 810 C CA . TYR A 1 100 ? 22.882 -22.530 18.238 1.00 46.28 100 TYR A CA 1
ATOM 811 C C . TYR A 1 100 ? 21.527 -22.601 17.525 1.00 46.28 100 TYR A C 1
ATOM 813 O O . TYR A 1 100 ? 20.772 -21.637 17.405 1.00 46.28 100 TYR A O 1
ATOM 821 N N . MET A 1 101 ? 21.263 -23.801 17.007 1.00 50.91 101 MET A N 1
ATOM 822 C CA . MET A 1 101 ? 19.952 -24.308 16.610 1.00 50.91 101 MET A CA 1
ATOM 823 C C . MET A 1 101 ? 18.926 -24.135 17.737 1.00 50.91 101 MET A C 1
ATOM 825 O O . MET A 1 101 ? 19.203 -24.539 18.859 1.00 50.91 101 MET A O 1
ATOM 829 N N . LEU A 1 102 ? 17.741 -23.610 17.395 1.00 47.81 102 LEU A N 1
ATOM 830 C CA . LEU A 1 102 ? 16.420 -24.089 17.864 1.00 47.81 102 LEU A CA 1
ATOM 831 C C . LEU A 1 102 ? 15.234 -23.350 17.198 1.00 47.81 102 LEU A C 1
ATOM 833 O O . LEU A 1 102 ? 14.100 -23.793 17.311 1.00 47.81 102 LEU A O 1
ATOM 837 N N . ASN A 1 103 ? 15.465 -22.287 16.414 1.00 47.47 103 ASN A N 1
ATOM 838 C CA . ASN A 1 103 ? 14.406 -21.593 15.656 1.00 47.47 103 ASN A CA 1
ATOM 839 C C . ASN A 1 103 ? 14.670 -21.582 14.136 1.00 47.47 103 ASN A C 1
ATOM 841 O O . ASN A 1 103 ? 14.638 -20.521 13.512 1.00 47.47 103 ASN A O 1
ATOM 845 N N . LEU A 1 104 ? 15.012 -22.724 13.527 1.00 47.69 104 LEU A N 1
ATOM 846 C CA . LEU A 1 104 ? 15.311 -22.793 12.082 1.00 47.69 104 LEU A CA 1
ATOM 847 C C . LEU A 1 104 ? 14.080 -22.937 11.168 1.00 47.69 104 LEU A C 1
ATOM 849 O O . LEU A 1 104 ? 14.173 -22.564 10.007 1.00 47.69 104 LEU A O 1
ATOM 853 N N . HIS A 1 105 ? 12.927 -23.395 11.661 1.00 44.72 105 HIS A N 1
ATOM 854 C CA . HIS A 1 105 ? 11.779 -23.674 10.781 1.00 44.72 105 HIS A CA 1
ATOM 855 C C . HIS A 1 105 ? 10.885 -22.454 10.504 1.00 44.72 105 HIS A C 1
ATOM 857 O O . HIS A 1 105 ? 10.333 -22.343 9.423 1.00 44.72 105 HIS A O 1
ATOM 863 N N . ARG A 1 106 ? 10.808 -21.476 11.417 1.00 50.62 106 ARG A N 1
ATOM 864 C CA . ARG A 1 106 ? 9.902 -20.313 11.282 1.00 50.62 106 ARG A CA 1
ATOM 865 C C . ARG A 1 106 ? 10.416 -19.156 10.408 1.00 50.62 106 ARG A C 1
ATOM 867 O O . ARG A 1 106 ? 9.760 -18.126 10.339 1.00 50.62 106 ARG A O 1
ATOM 874 N N . ARG A 1 107 ? 11.619 -19.251 9.824 1.00 50.53 107 ARG A N 1
ATOM 875 C CA . ARG A 1 107 ? 12.326 -18.074 9.265 1.00 50.53 107 ARG A CA 1
ATOM 876 C C . ARG A 1 107 ? 12.533 -18.069 7.749 1.00 50.53 107 ARG A C 1
ATOM 878 O O . ARG A 1 107 ? 12.811 -17.001 7.225 1.00 50.53 107 ARG A O 1
ATOM 885 N N . ASN A 1 108 ? 12.350 -19.197 7.057 1.00 52.12 108 ASN A N 1
ATOM 886 C CA . ASN A 1 108 ? 12.418 -19.268 5.586 1.00 52.12 108 ASN A CA 1
ATOM 887 C C . ASN A 1 108 ? 11.059 -19.027 4.897 1.00 52.12 108 ASN A C 1
ATOM 889 O O . ASN A 1 108 ? 11.018 -18.797 3.694 1.00 52.12 108 ASN A O 1
ATOM 893 N N . GLU A 1 109 ? 9.955 -19.050 5.649 1.00 58.75 109 GLU A N 1
ATOM 894 C CA . GLU A 1 109 ? 8.593 -18.920 5.105 1.00 58.75 109 GLU A CA 1
ATOM 895 C C . GLU A 1 109 ? 8.317 -17.511 4.554 1.00 58.75 109 GLU A C 1
ATOM 897 O O . GLU A 1 109 ? 7.617 -17.364 3.557 1.00 58.75 109 GLU A O 1
ATOM 902 N N . ASP A 1 110 ? 8.939 -16.472 5.127 1.00 60.31 110 ASP A N 1
ATOM 903 C CA . ASP A 1 110 ? 8.696 -15.073 4.745 1.00 60.31 110 ASP A CA 1
ATOM 904 C C . ASP A 1 110 ? 9.045 -14.751 3.282 1.00 60.31 110 ASP A C 1
ATOM 906 O O . ASP A 1 110 ? 8.522 -13.794 2.704 1.00 60.31 110 ASP A O 1
ATOM 910 N N . LEU A 1 111 ? 9.946 -15.532 2.681 1.00 59.91 111 LEU A N 1
ATOM 911 C CA . LEU A 1 111 ? 10.407 -15.339 1.306 1.00 59.91 111 LEU A CA 1
ATOM 912 C C . LEU A 1 111 ? 9.364 -15.789 0.283 1.00 59.91 111 LEU A C 1
ATOM 914 O O . LEU A 1 111 ? 9.183 -15.122 -0.745 1.00 59.91 111 LEU A O 1
ATOM 918 N N . GLU A 1 112 ? 8.663 -16.870 0.615 1.00 70.06 112 GLU A N 1
ATOM 919 C CA . GLU A 1 112 ? 7.613 -17.494 -0.186 1.00 70.06 112 GLU A CA 1
ATOM 920 C C . GLU A 1 112 ? 6.295 -16.705 -0.103 1.00 70.06 112 GLU A C 1
ATOM 922 O O . GLU A 1 112 ? 5.522 -16.714 -1.053 1.00 70.06 112 GLU A O 1
ATOM 927 N N . LEU A 1 113 ? 6.071 -15.921 0.963 1.00 76.62 113 LEU A N 1
ATOM 928 C CA . LEU A 1 113 ? 4.817 -15.174 1.190 1.00 76.62 113 LEU A CA 1
ATOM 929 C C . LEU A 1 113 ? 4.404 -14.222 0.060 1.00 76.62 113 LEU A C 1
ATOM 931 O O . LEU A 1 113 ? 3.235 -13.876 -0.067 1.00 76.62 113 LEU A O 1
ATOM 935 N N . PHE A 1 114 ? 5.368 -13.736 -0.717 1.00 77.44 114 PHE A N 1
ATOM 936 C CA . PHE A 1 114 ? 5.132 -12.780 -1.802 1.00 77.44 114 PHE A CA 1
ATOM 937 C C . PHE A 1 114 ? 5.155 -13.454 -3.181 1.00 77.44 114 PHE A C 1
ATOM 939 O O . PHE A 1 114 ? 5.317 -12.771 -4.190 1.00 77.44 114 PHE A O 1
ATOM 946 N N . ARG A 1 115 ? 5.099 -14.786 -3.247 1.00 77.62 115 ARG A N 1
ATOM 947 C CA . ARG A 1 115 ? 5.058 -15.509 -4.515 1.00 77.62 115 ARG A CA 1
ATOM 948 C C . ARG A 1 115 ? 3.635 -15.569 -5.048 1.00 77.62 115 ARG A C 1
ATOM 950 O O . ARG A 1 115 ? 2.675 -15.741 -4.311 1.00 77.62 115 ARG A O 1
ATOM 957 N N . ASN A 1 116 ? 3.525 -15.420 -6.358 1.00 76.81 116 ASN A N 1
ATOM 958 C CA . ASN A 1 116 ? 2.285 -15.551 -7.117 1.00 76.81 116 ASN A CA 1
ATOM 959 C C . ASN A 1 116 ? 2.441 -16.542 -8.283 1.00 76.81 116 ASN A C 1
ATOM 961 O O . ASN A 1 116 ? 1.548 -16.651 -9.121 1.00 76.81 116 ASN A O 1
ATOM 965 N N . ASP A 1 117 ? 3.573 -17.246 -8.359 1.00 81.12 117 ASP A N 1
ATOM 966 C CA . ASP A 1 117 ? 3.930 -18.134 -9.464 1.00 81.12 117 ASP A CA 1
ATOM 967 C C . ASP A 1 117 ? 3.305 -19.528 -9.381 1.00 81.12 117 ASP A C 1
ATOM 969 O O . ASP A 1 117 ? 3.291 -20.249 -10.377 1.00 81.12 117 ASP A O 1
ATOM 973 N N . GLU A 1 118 ? 2.702 -19.867 -8.243 1.00 81.56 118 GLU A N 1
ATOM 974 C CA . GLU A 1 118 ? 1.886 -21.074 -8.080 1.00 81.56 118 GLU A CA 1
ATOM 975 C C . GLU A 1 118 ? 0.468 -20.922 -8.655 1.00 81.56 118 GLU A C 1
ATOM 977 O O . GLU A 1 118 ? -0.244 -21.913 -8.830 1.00 81.56 118 GLU A O 1
ATOM 982 N N . HIS A 1 119 ? 0.037 -19.699 -8.990 1.00 83.31 119 HIS A N 1
ATOM 983 C CA . HIS A 1 119 ? -1.299 -19.484 -9.533 1.00 83.31 119 HIS A CA 1
ATOM 984 C C . HIS A 1 119 ? -1.437 -20.130 -10.930 1.00 83.31 119 HIS A C 1
ATOM 986 O O . HIS A 1 119 ? -0.599 -19.876 -11.803 1.00 83.31 119 HIS A O 1
ATOM 992 N N . PRO A 1 120 ? -2.520 -20.880 -11.232 1.00 87.25 120 PRO A N 1
ATOM 993 C CA . PRO A 1 120 ? -2.672 -21.592 -12.510 1.00 87.25 120 PRO A CA 1
ATOM 994 C C . PRO A 1 120 ? -2.581 -20.698 -13.754 1.00 87.25 120 PRO A C 1
ATOM 996 O O . PRO A 1 120 ? -2.195 -21.142 -14.834 1.00 87.25 120 PRO A O 1
ATOM 999 N N . GLN A 1 121 ? -2.937 -19.419 -13.613 1.00 87.31 121 GLN A N 1
ATOM 1000 C CA . GLN A 1 121 ? -2.893 -18.439 -14.701 1.00 87.31 121 GLN A CA 1
ATOM 1001 C C . GLN A 1 121 ? -1.618 -17.588 -14.710 1.00 87.31 121 GLN A C 1
ATOM 1003 O O . GLN A 1 121 ? -1.506 -16.693 -15.548 1.00 87.31 121 GLN A O 1
ATOM 1008 N N . PHE A 1 122 ? -0.647 -17.850 -13.827 1.00 87.88 122 PHE A N 1
ATOM 1009 C CA . PHE A 1 122 ? 0.560 -17.032 -13.696 1.00 87.88 122 PHE A CA 1
ATOM 1010 C C . PHE A 1 122 ? 1.285 -16.849 -15.030 1.00 87.88 122 PHE A C 1
ATOM 1012 O O . PHE A 1 122 ? 1.595 -15.725 -15.410 1.00 87.88 122 PHE A O 1
ATOM 1019 N N . ALA A 1 123 ? 1.500 -17.926 -15.792 1.00 90.19 123 ALA A N 1
ATOM 1020 C CA . ALA A 1 123 ? 2.190 -17.854 -17.081 1.00 90.19 123 ALA A CA 1
ATOM 1021 C C . ALA A 1 123 ? 1.448 -16.975 -18.109 1.00 90.19 123 ALA A C 1
ATOM 1023 O O . ALA A 1 123 ? 2.074 -16.208 -18.847 1.00 90.19 123 ALA A O 1
ATOM 1024 N N . LEU A 1 124 ? 0.113 -17.054 -18.139 1.00 90.12 124 LEU A N 1
ATOM 1025 C CA . LEU A 1 124 ? -0.729 -16.238 -19.020 1.00 90.12 124 LEU A CA 1
ATOM 1026 C C . LEU A 1 124 ? -0.669 -14.763 -18.615 1.00 90.12 124 LEU A C 1
ATOM 1028 O O . LEU A 1 124 ? -0.436 -13.893 -19.453 1.00 90.12 124 LEU A O 1
ATOM 1032 N N . ILE A 1 125 ? -0.811 -14.489 -17.321 1.00 89.00 125 ILE A N 1
ATOM 1033 C CA . ILE A 1 125 ? -0.768 -13.138 -16.765 1.00 89.00 125 ILE A CA 1
ATOM 1034 C C . ILE A 1 125 ? 0.622 -12.528 -16.946 1.00 89.00 125 ILE A C 1
ATOM 1036 O O . ILE A 1 125 ? 0.726 -11.385 -17.388 1.00 89.00 125 ILE A O 1
ATOM 1040 N N . LYS A 1 126 ? 1.692 -13.296 -16.711 1.00 91.25 126 LYS A N 1
ATOM 1041 C CA . LYS A 1 126 ? 3.073 -12.881 -16.978 1.00 91.25 126 LYS A CA 1
ATOM 1042 C C . LYS A 1 126 ? 3.223 -12.453 -18.434 1.00 91.25 126 LYS A C 1
ATOM 1044 O O . LYS A 1 126 ? 3.750 -11.378 -18.698 1.00 91.25 126 LYS A O 1
ATOM 1049 N N . LYS A 1 127 ? 2.703 -13.234 -19.386 1.00 92.12 127 LYS A N 1
ATOM 1050 C CA . LYS A 1 127 ? 2.741 -12.877 -20.813 1.00 92.12 127 LYS A CA 1
ATOM 1051 C C . LYS A 1 127 ? 2.036 -11.549 -21.109 1.00 92.12 127 LYS A C 1
ATOM 1053 O O . LYS A 1 127 ? 2.536 -10.794 -21.938 1.00 92.12 127 LYS A O 1
ATOM 1058 N N . GLU A 1 128 ? 0.915 -11.246 -20.455 1.00 91.62 128 GLU A N 1
ATOM 1059 C CA . GLU A 1 128 ? 0.229 -9.955 -20.612 1.00 91.62 128 GLU A CA 1
ATOM 1060 C C . GLU A 1 128 ? 0.991 -8.800 -19.952 1.00 91.62 128 GLU A C 1
ATOM 1062 O O . GLU A 1 128 ? 1.161 -7.747 -20.567 1.00 91.62 128 GLU A O 1
ATOM 1067 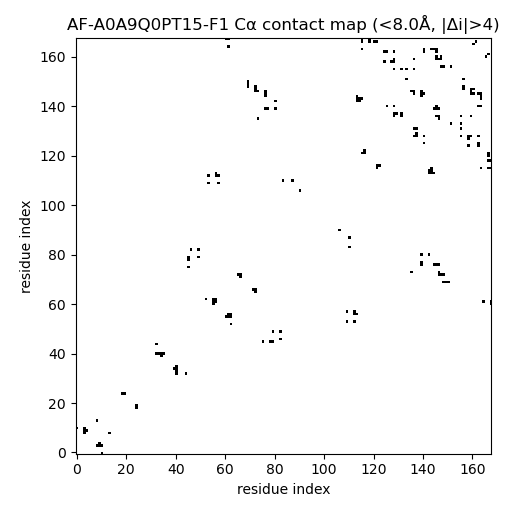N N . VAL A 1 129 ? 1.514 -9.005 -18.741 1.00 92.50 129 VAL A N 1
ATOM 1068 C CA . VAL A 1 129 ? 2.338 -8.021 -18.023 1.00 92.50 129 VAL A CA 1
ATOM 1069 C C . VAL A 1 129 ? 3.568 -7.640 -18.847 1.00 92.50 129 VAL A C 1
ATOM 1071 O O . VAL A 1 129 ? 3.845 -6.454 -19.011 1.00 92.50 129 VAL A O 1
ATOM 1074 N N . MET A 1 130 ? 4.254 -8.617 -19.450 1.00 93.19 130 MET A N 1
ATOM 1075 C CA . MET A 1 130 ? 5.464 -8.388 -20.251 1.00 93.19 130 MET A CA 1
ATOM 1076 C C . MET A 1 130 ? 5.231 -7.563 -21.529 1.00 93.19 130 MET A C 1
ATOM 1078 O O . MET A 1 130 ? 6.195 -7.074 -22.115 1.00 93.19 130 MET A O 1
ATOM 1082 N N . LYS A 1 131 ? 3.981 -7.374 -21.977 1.00 93.69 131 LYS A N 1
ATOM 1083 C CA . LYS A 1 131 ? 3.658 -6.472 -23.101 1.00 93.69 131 LYS A CA 1
ATOM 1084 C C . LYS A 1 131 ? 3.629 -5.000 -22.686 1.00 93.69 131 LYS A C 1
ATOM 1086 O O . LYS A 1 131 ? 3.625 -4.121 -23.552 1.00 93.69 131 LYS A O 1
ATOM 1091 N N . SER A 1 132 ? 3.553 -4.720 -21.386 1.00 94.06 132 SER A N 1
ATOM 1092 C CA . SER A 1 132 ? 3.475 -3.360 -20.870 1.00 94.06 132 SER A CA 1
ATOM 1093 C C . SER A 1 132 ? 4.780 -2.598 -21.105 1.00 94.06 132 SER A C 1
ATOM 1095 O O . SER A 1 132 ? 5.878 -3.138 -20.995 1.00 94.06 132 SER A O 1
ATOM 1097 N N . ARG A 1 133 ? 4.663 -1.295 -21.387 1.00 92.81 133 ARG A N 1
ATOM 1098 C CA . ARG A 1 133 ? 5.808 -0.367 -21.421 1.00 92.81 133 ARG A CA 1
ATOM 1099 C C . ARG A 1 133 ? 6.103 0.244 -20.048 1.00 92.81 133 ARG A C 1
ATOM 1101 O O . ARG A 1 133 ? 7.079 0.979 -19.904 1.00 92.81 133 ARG A O 1
ATOM 1108 N N . ASN A 1 134 ? 5.254 -0.016 -19.054 1.00 93.56 134 ASN A N 1
ATOM 1109 C CA . ASN A 1 134 ? 5.444 0.460 -17.695 1.00 93.56 134 ASN A CA 1
ATOM 1110 C C . ASN A 1 134 ? 6.423 -0.460 -16.953 1.00 93.56 134 ASN A C 1
ATOM 1112 O O . ASN A 1 134 ? 6.071 -1.566 -16.546 1.00 93.56 134 ASN A O 1
ATOM 1116 N N . LYS A 1 135 ? 7.648 0.031 -16.751 1.00 93.06 135 LYS A N 1
ATOM 1117 C CA . LYS A 1 135 ? 8.714 -0.716 -16.074 1.00 93.06 135 LYS A CA 1
ATOM 1118 C C . LYS A 1 135 ? 8.353 -1.103 -14.644 1.00 93.06 135 LYS A C 1
ATOM 1120 O O . LYS A 1 135 ? 8.641 -2.224 -14.245 1.00 93.06 135 LYS A O 1
ATOM 1125 N N . ASP A 1 136 ? 7.676 -0.222 -13.906 1.00 93.25 136 ASP A N 1
ATOM 1126 C CA . ASP A 1 136 ? 7.267 -0.524 -12.533 1.00 93.25 136 ASP A CA 1
ATOM 1127 C C . ASP A 1 136 ? 6.295 -1.709 -12.508 1.00 93.25 136 ASP A C 1
ATOM 1129 O O . ASP A 1 136 ? 6.440 -2.597 -11.677 1.00 93.25 136 ASP A O 1
ATOM 1133 N N . LEU A 1 137 ? 5.344 -1.770 -13.449 1.00 91.94 137 LEU A N 1
ATOM 1134 C CA . LEU A 1 137 ? 4.416 -2.900 -13.547 1.00 91.94 137 LEU A CA 1
ATOM 1135 C C . LEU A 1 137 ? 5.156 -4.214 -13.834 1.00 91.94 137 LEU A C 1
ATOM 1137 O O . LEU A 1 137 ? 4.895 -5.217 -13.175 1.00 91.94 137 LEU A O 1
ATOM 1141 N N . VAL A 1 138 ? 6.079 -4.203 -14.796 1.00 92.25 138 VAL A N 1
ATOM 1142 C CA . VAL A 1 138 ? 6.825 -5.400 -15.207 1.00 92.25 138 VAL A CA 1
ATOM 1143 C C . VAL A 1 138 ? 7.743 -5.901 -14.089 1.00 92.25 138 VAL A C 1
ATOM 1145 O O . VAL A 1 138 ? 7.713 -7.077 -13.740 1.00 92.25 138 VAL A O 1
ATOM 1148 N N . GLU A 1 139 ? 8.545 -5.015 -13.500 1.00 91.25 139 GLU A N 1
ATOM 1149 C CA . GLU A 1 139 ? 9.591 -5.398 -12.547 1.00 91.25 139 GLU A CA 1
ATOM 1150 C C . GLU A 1 139 ? 9.054 -5.710 -11.143 1.00 91.25 139 GLU A C 1
ATOM 1152 O O . GLU A 1 139 ? 9.687 -6.455 -10.383 1.00 91.25 139 GLU A O 1
ATOM 1157 N N . LEU A 1 140 ? 7.914 -5.129 -10.756 1.00 90.69 140 LEU A N 1
ATOM 1158 C CA . LEU A 1 140 ? 7.287 -5.416 -9.465 1.00 90.69 140 LEU A CA 1
ATOM 1159 C C . LEU A 1 140 ? 6.439 -6.692 -9.509 1.00 90.69 140 LEU A C 1
ATOM 1161 O O . LEU A 1 140 ? 6.376 -7.390 -8.493 1.00 90.69 140 LEU A O 1
ATOM 1165 N N . PHE A 1 141 ? 5.881 -7.053 -10.670 1.00 89.44 141 PHE A N 1
ATOM 1166 C CA . PHE A 1 141 ? 5.070 -8.263 -10.831 1.00 89.44 141 PHE A CA 1
ATOM 1167 C C . PHE A 1 141 ? 5.814 -9.537 -10.411 1.00 89.44 141 PHE A C 1
ATOM 1169 O O . PHE A 1 141 ? 5.258 -10.364 -9.694 1.00 89.44 141 PHE A O 1
ATOM 1176 N N . GLU A 1 142 ? 7.093 -9.667 -10.778 1.00 82.75 142 GLU A N 1
ATOM 1177 C CA . GLU A 1 142 ? 7.918 -10.827 -10.396 1.00 82.75 142 GLU A CA 1
ATOM 1178 C C . GLU A 1 142 ? 8.197 -10.909 -8.890 1.00 82.75 142 GLU A C 1
ATOM 1180 O O . GLU A 1 142 ? 8.618 -11.944 -8.385 1.00 82.75 142 GLU A O 1
ATOM 1185 N N . SER A 1 143 ? 7.972 -9.816 -8.159 1.00 82.25 143 SER A N 1
ATOM 1186 C CA . SER A 1 143 ? 8.070 -9.788 -6.699 1.00 82.25 143 SER A CA 1
ATOM 1187 C C . SER A 1 143 ? 6.726 -9.952 -5.987 1.00 82.25 143 SER A C 1
ATOM 1189 O O . SER A 1 143 ? 6.685 -9.752 -4.774 1.00 82.25 143 SER A O 1
ATOM 1191 N N . GLY A 1 144 ? 5.653 -10.265 -6.726 1.00 85.19 144 GLY A N 1
ATOM 1192 C CA . GLY A 1 144 ? 4.287 -10.354 -6.203 1.00 85.19 144 GLY A CA 1
ATOM 1193 C C . GLY A 1 144 ? 3.703 -9.005 -5.788 1.00 85.19 144 GLY A C 1
ATOM 1194 O O . GLY A 1 144 ? 2.847 -8.944 -4.910 1.00 85.19 144 GLY A O 1
ATOM 1195 N N . ALA A 1 145 ? 4.193 -7.906 -6.371 1.00 89.06 145 ALA A N 1
ATOM 1196 C CA . ALA A 1 145 ? 3.752 -6.555 -6.054 1.00 89.06 145 ALA A CA 1
ATOM 1197 C C . ALA A 1 145 ? 3.219 -5.830 -7.296 1.00 89.06 145 ALA A C 1
ATOM 1199 O O . ALA A 1 145 ? 3.710 -5.997 -8.411 1.00 89.06 145 ALA A O 1
ATOM 1200 N N . GLY A 1 146 ? 2.236 -4.957 -7.082 1.00 90.69 146 GLY A N 1
ATOM 1201 C CA . GLY A 1 146 ? 1.644 -4.115 -8.117 1.00 90.69 146 GLY A CA 1
ATOM 1202 C C . GLY A 1 146 ? 1.646 -2.641 -7.741 1.00 90.69 146 GLY A C 1
ATOM 1203 O O . GLY A 1 146 ? 1.648 -2.281 -6.564 1.00 90.69 146 GLY A O 1
ATOM 1204 N N . VAL A 1 147 ? 1.595 -1.775 -8.752 1.00 93.56 147 VAL A N 1
ATOM 1205 C CA . VAL A 1 147 ? 1.366 -0.335 -8.585 1.00 93.56 147 VAL A CA 1
ATOM 1206 C C . VAL A 1 147 ? 0.132 0.063 -9.371 1.00 93.56 147 VAL A C 1
ATOM 1208 O O . VAL A 1 147 ? -0.034 -0.334 -10.518 1.00 93.56 147 VAL A O 1
ATOM 1211 N N . HIS A 1 148 ? -0.739 0.864 -8.766 1.00 93.75 148 HIS A N 1
ATOM 1212 C CA . HIS A 1 148 ? -1.951 1.332 -9.423 1.00 93.75 148 HIS A CA 1
ATOM 1213 C C . HIS A 1 148 ? -2.174 2.816 -9.146 1.00 93.75 148 HIS A C 1
ATOM 1215 O O . HIS A 1 148 ? -2.342 3.234 -8.002 1.00 93.75 148 HIS A O 1
ATOM 1221 N N . HIS A 1 149 ? -2.215 3.624 -10.205 1.00 94.62 149 HIS A N 1
ATOM 1222 C CA . HIS A 1 149 ? -2.569 5.035 -10.108 1.00 94.62 149 HIS A CA 1
ATOM 1223 C C . HIS A 1 149 ? -3.136 5.584 -11.422 1.00 94.62 149 HIS A C 1
ATOM 1225 O O . HIS A 1 149 ? -2.838 5.091 -12.510 1.00 94.62 149 HIS A O 1
ATOM 1231 N N . ALA A 1 150 ? -3.881 6.690 -11.351 1.00 92.50 150 ALA A N 1
ATOM 1232 C CA . ALA A 1 150 ? -4.545 7.294 -12.515 1.00 92.50 150 ALA A CA 1
ATOM 1233 C C . ALA A 1 150 ? -3.596 7.709 -13.662 1.00 92.50 150 ALA A C 1
ATOM 1235 O O . ALA A 1 150 ? -4.028 7.798 -14.805 1.00 92.50 150 ALA A O 1
ATOM 1236 N N . GLY A 1 151 ? -2.309 7.940 -13.375 1.00 92.00 151 GLY A N 1
ATOM 1237 C CA . GLY A 1 151 ? -1.293 8.252 -14.392 1.00 92.00 151 GLY A CA 1
ATOM 1238 C C . GLY A 1 151 ? -0.797 7.068 -15.239 1.00 92.00 151 GLY A C 1
ATOM 1239 O O . GLY A 1 151 ? -0.023 7.294 -16.158 1.00 92.00 151 GLY A O 1
ATOM 1240 N N . MET A 1 152 ? -1.188 5.825 -14.935 1.00 93.88 152 MET A N 1
ATOM 1241 C CA . MET A 1 152 ? -0.850 4.659 -15.765 1.00 93.88 152 MET A CA 1
ATOM 1242 C C . MET A 1 152 ? -1.764 4.593 -16.986 1.00 93.88 152 MET A C 1
ATOM 1244 O O . MET A 1 152 ? -2.887 5.101 -16.942 1.00 93.88 152 MET A O 1
ATOM 1248 N N . LEU A 1 153 ? -1.343 3.898 -18.045 1.00 93.06 153 LEU A N 1
ATOM 1249 C CA . LEU A 1 153 ? -2.234 3.582 -19.159 1.00 93.06 153 LEU A CA 1
ATOM 1250 C C . LEU A 1 153 ? -3.442 2.775 -18.662 1.00 93.06 153 LEU A C 1
ATOM 1252 O O . LEU A 1 153 ? -3.336 1.971 -17.737 1.00 93.06 153 LEU A O 1
ATOM 1256 N N . ARG A 1 154 ? -4.612 2.979 -19.280 1.00 91.88 154 ARG A N 1
ATOM 1257 C CA . ARG A 1 154 ? -5.842 2.263 -18.894 1.00 91.88 154 ARG A CA 1
ATOM 1258 C C . ARG A 1 154 ? -5.666 0.743 -18.976 1.00 91.88 154 ARG A C 1
ATOM 1260 O O . ARG A 1 154 ? -6.145 0.053 -18.083 1.00 91.88 154 ARG A O 1
ATOM 1267 N N . ALA A 1 155 ? -4.966 0.265 -20.007 1.00 90.88 155 ALA A N 1
ATOM 1268 C CA . ALA A 1 155 ? -4.623 -1.146 -20.170 1.00 90.88 155 ALA A CA 1
ATOM 1269 C C . ALA A 1 155 ? -3.802 -1.660 -18.975 1.00 90.88 155 ALA A C 1
ATOM 1271 O O . ALA A 1 155 ? -4.231 -2.592 -18.305 1.00 90.88 155 ALA A O 1
ATOM 1272 N N . ASP A 1 156 ? -2.707 -0.974 -18.628 1.00 91.38 156 ASP A N 1
ATOM 1273 C CA . ASP A 1 156 ? -1.835 -1.352 -17.506 1.00 91.38 156 ASP A CA 1
ATOM 1274 C C . ASP A 1 156 ? -2.562 -1.374 -16.155 1.00 91.38 156 ASP A C 1
ATOM 1276 O O . ASP A 1 156 ? -2.271 -2.225 -15.319 1.00 91.38 156 ASP A O 1
ATOM 1280 N N . ARG A 1 157 ? -3.517 -0.460 -15.918 1.00 89.19 157 ARG A N 1
ATOM 1281 C CA . ARG A 1 157 ? -4.315 -0.472 -14.677 1.00 89.19 157 ARG A CA 1
ATOM 1282 C C . ARG A 1 157 ? -5.160 -1.736 -14.558 1.00 89.19 157 ARG A C 1
ATOM 1284 O O . ARG A 1 157 ? -5.194 -2.335 -13.488 1.00 89.19 157 ARG A O 1
ATOM 1291 N N . GLY A 1 158 ? -5.816 -2.135 -15.650 1.00 85.12 158 GLY A N 1
ATOM 1292 C CA . GLY A 1 158 ? -6.593 -3.374 -15.702 1.00 85.12 158 GLY A CA 1
ATOM 1293 C C . GLY A 1 158 ? -5.706 -4.597 -15.489 1.00 85.12 158 GLY A C 1
ATOM 1294 O O . GLY A 1 158 ? -6.003 -5.425 -14.630 1.00 85.12 158 GLY A O 1
ATOM 1295 N N . THR A 1 159 ? -4.573 -4.650 -16.196 1.00 84.75 159 THR A N 1
ATOM 1296 C CA . THR A 1 159 ? -3.587 -5.726 -16.053 1.00 84.75 159 THR A CA 1
ATOM 1297 C C . THR A 1 159 ? -3.072 -5.828 -14.621 1.00 84.75 159 THR A C 1
ATOM 1299 O O . THR A 1 159 ? -3.088 -6.917 -14.066 1.00 84.75 159 THR A O 1
ATOM 1302 N N . CYS A 1 160 ? -2.693 -4.713 -13.987 1.00 80.38 160 CYS A N 1
ATOM 1303 C CA . CYS A 1 160 ? -2.163 -4.705 -12.621 1.00 80.38 160 CYS A CA 1
ATOM 1304 C C . CYS A 1 160 ? -3.154 -5.234 -11.578 1.00 80.38 160 CYS A C 1
ATOM 1306 O O . CYS A 1 160 ? -2.750 -5.928 -10.643 1.00 80.38 160 CYS A O 1
ATOM 1308 N N . LEU A 1 161 ? -4.431 -4.859 -11.686 1.00 75.69 161 LEU A N 1
ATOM 1309 C CA . LEU A 1 161 ? -5.455 -5.308 -10.742 1.00 75.69 161 LEU A CA 1
ATOM 1310 C C . LEU A 1 161 ? -5.687 -6.811 -10.885 1.00 75.69 161 LEU A C 1
ATOM 1312 O O . LEU A 1 161 ? -5.664 -7.535 -9.894 1.00 75.69 161 LEU A O 1
ATOM 1316 N N . HIS A 1 162 ? -5.829 -7.285 -12.123 1.00 74.00 162 HIS A N 1
ATOM 1317 C CA . HIS A 1 162 ? -6.030 -8.702 -12.395 1.00 74.00 162 HIS A CA 1
ATOM 1318 C C . HIS A 1 162 ? -4.807 -9.543 -12.003 1.00 74.00 162 HIS A C 1
ATOM 1320 O O . HIS A 1 162 ? -4.953 -10.605 -11.409 1.00 74.00 162 HIS A O 1
ATOM 1326 N N . SER A 1 163 ? -3.598 -9.040 -12.263 1.00 70.38 163 SER A N 1
ATOM 1327 C CA . SER A 1 163 ? -2.356 -9.765 -12.004 1.00 70.38 163 SER A CA 1
ATOM 1328 C C . SER A 1 163 ? -1.968 -9.856 -10.531 1.00 70.38 163 SER A C 1
ATOM 1330 O O . SER A 1 163 ? -1.194 -10.733 -10.181 1.00 70.38 163 SER A O 1
ATOM 1332 N N . ASN A 1 164 ? -2.423 -8.942 -9.671 1.00 68.38 164 ASN A N 1
ATOM 1333 C CA . ASN A 1 164 ? -1.979 -8.913 -8.269 1.00 68.38 164 ASN A CA 1
ATOM 1334 C C . ASN A 1 164 ? -3.098 -9.186 -7.262 1.00 68.38 164 ASN A C 1
ATOM 1336 O O . ASN A 1 164 ? -2.808 -9.693 -6.188 1.00 68.38 164 ASN A O 1
ATOM 1340 N N . PHE A 1 165 ? -4.355 -8.885 -7.600 1.00 68.06 165 PHE A N 1
ATOM 1341 C CA . PHE A 1 165 ? -5.504 -9.150 -6.725 1.00 68.06 165 PHE A CA 1
ATOM 1342 C C . PHE A 1 165 ? -6.403 -10.275 -7.246 1.00 68.06 165 PHE A C 1
ATOM 1344 O O . PHE A 1 165 ? -7.198 -10.820 -6.492 1.00 68.06 165 PHE A O 1
ATOM 1351 N N . GLY A 1 166 ? -6.266 -10.664 -8.517 1.00 60.75 166 GLY A N 1
ATOM 1352 C CA . GLY A 1 166 ? -7.000 -11.792 -9.097 1.00 60.75 166 GLY A CA 1
ATOM 1353 C C . GLY A 1 166 ? -6.319 -13.154 -8.940 1.00 60.75 166 GLY A C 1
ATOM 1354 O O . GLY A 1 166 ? -6.853 -14.127 -9.457 1.00 60.75 166 GLY A O 1
ATOM 1355 N N . MET A 1 167 ? -5.144 -13.218 -8.296 1.00 60.53 167 MET A N 1
ATOM 1356 C CA . MET A 1 167 ? -4.305 -14.428 -8.213 1.00 60.53 167 MET A CA 1
ATOM 1357 C C . MET A 1 167 ? -4.111 -15.000 -6.800 1.00 60.53 167 MET A C 1
ATOM 1359 O O . MET A 1 167 ? -3.375 -15.972 -6.655 1.00 60.53 167 MET A O 1
ATOM 1363 N N . GLY A 1 168 ? -4.699 -14.398 -5.767 1.00 54.53 168 GLY A N 1
ATOM 1364 C CA . GLY A 1 168 ? -4.544 -14.872 -4.386 1.00 54.53 168 GLY A CA 1
ATOM 1365 C C . GLY A 1 168 ? -5.863 -15.016 -3.668 1.00 54.53 168 GLY A C 1
ATOM 1366 O O . GLY A 1 168 ? -6.901 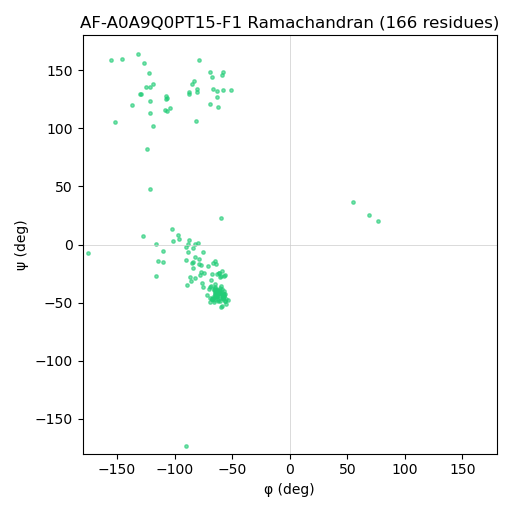-15.081 -4.361 1.00 54.53 168 GLY A O 1
#

Solvent-accessible surface area (backbone atoms only — not comparable to full-atom values): 10634 Å² total; per-residue (Å²): 110,70,71,40,56,75,71,69,48,52,84,88,79,50,90,83,78,62,77,85,69,44,94,67,81,79,88,84,87,87,84,87,77,88,60,78,54,68,68,62,34,51,55,49,50,52,51,52,50,46,52,53,46,52,60,35,34,76,70,74,39,89,81,86,86,88,68,95,43,69,71,48,41,53,53,50,51,52,51,46,54,49,49,52,52,49,53,52,51,52,53,60,52,53,68,74,72,50,100,67,87,86,73,76,78,84,67,68,57,73,72,59,60,41,62,50,77,85,33,93,55,31,70,61,46,48,59,57,44,69,71,53,88,50,61,66,54,44,66,30,44,83,58,51,40,66,56,82,50,91,89,52,56,73,66,58,47,54,50,34,49,49,62,57,68,67,58,115

Radius of gyration: 21.21 Å; Cα contacts (8 Å, |Δi|>4): 115; chains: 1; bounding box: 65×45×41 Å

Mean predicted aligned error: 8.16 Å

Sequence (168 aa):
MEASQFLRVSPETGLFFDSSYCPVPLAQQYIGISEQNFAARNDLLNEICYKKIVDSLRQGHQTIVFVHSRKDTAKTAWKLKKKKIQAQVLQQFDVWRSVYMLNLHRRNEDLELFRNDEHPQFALIKKEVMKSRNKDLVELFESGAGVHHAGMLRADRGTCLHSNFGMG